Protein AF-A0A7J2WDP9-F1 (afdb_monomer)

Mean predicted aligned error: 3.26 Å

Radius of gyration: 12.5 Å; Cα contacts (8 Å, |Δi|>4): 83; chains: 1; bounding box: 26×20×38 Å

Secondary structure (DSSP, 8-state):
-HHHHHHHTT----HHHHHTT---TT-EEEP-SSSSSPEEEEEETTEEEEE--SSHHHH--

pLDDT: mean 92.43, std 3.98, range [71.25, 97.5]

Nearest PDB structures (foldseek):
  3kbq-assembly1_B  TM=8.958E-01  e=3.563E-05  Thermoplasma acidophilum
  3kbq-assembly1_A  TM=8.952E-01  e=1.966E-04  Thermoplasma acidophilum
  4cta-assembly1_A  TM=9.028E-01  e=2.092E-03  Thermus thermophilus HB8
  4uux-assembly1_B  TM=9.192E-01  e=1.317E-02  Thermus thermophilus HB8
  4cta-assembly1_B  TM=9.074E-01  e=5.231E-02  Thermus thermophilus HB8

Structure (mmCIF, N/CA/C/O backbone):
data_AF-A0A7J2WDP9-F1
#
_entry.id   AF-A0A7J2WDP9-F1
#
loop_
_atom_site.group_PDB
_atom_site.id
_atom_site.type_symbol
_atom_site.label_atom_id
_atom_site.label_alt_id
_atom_site.label_comp_id
_atom_site.label_asym_id
_atom_site.label_entity_id
_atom_site.label_seq_id
_atom_site.pdbx_PDB_ins_code
_atom_site.Cartn_x
_atom_site.Cartn_y
_atom_site.Cartn_z
_atom_site.occupancy
_atom_s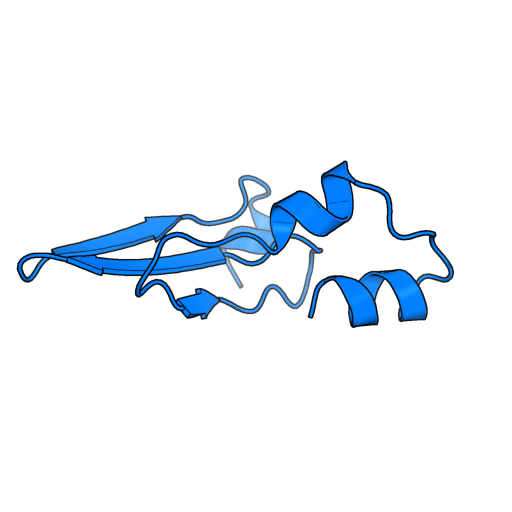ite.B_iso_or_equiv
_atom_site.auth_seq_id
_atom_site.auth_comp_id
_atom_site.auth_asym_id
_atom_site.auth_atom_id
_atom_site.pdbx_PDB_model_num
ATOM 1 N N . MET A 1 1 ? -3.462 5.645 -8.802 1.00 82.94 1 MET A N 1
ATOM 2 C CA . MET A 1 1 ? -2.038 5.635 -8.399 1.00 82.94 1 MET A CA 1
ATOM 3 C C . MET A 1 1 ? -1.362 4.339 -8.819 1.00 8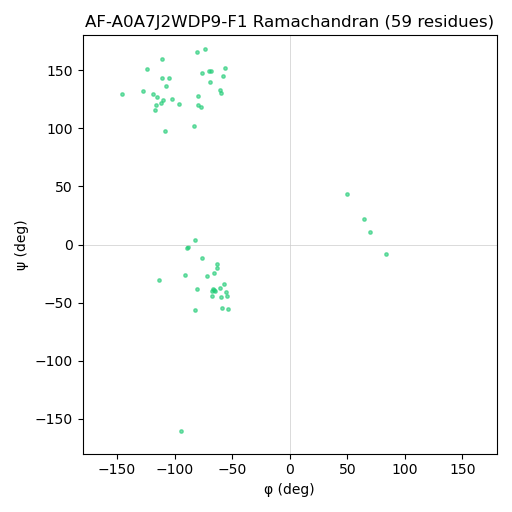2.94 1 MET A C 1
ATOM 5 O O . MET A 1 1 ? -0.581 4.394 -9.754 1.00 82.94 1 MET A O 1
ATOM 9 N N . VAL A 1 2 ? -1.738 3.186 -8.250 1.00 87.75 2 VAL A N 1
ATOM 10 C CA . VAL A 1 2 ? -1.141 1.878 -8.597 1.00 87.75 2 VAL A CA 1
ATOM 11 C C . VAL A 1 2 ? -1.294 1.531 -10.086 1.00 87.75 2 VAL A C 1
ATOM 13 O O . VAL A 1 2 ? -0.293 1.340 -10.767 1.00 87.75 2 VAL A O 1
ATOM 16 N N . ARG A 1 3 ? -2.529 1.541 -10.622 1.00 89.69 3 ARG A N 1
ATOM 17 C CA . ARG A 1 3 ? -2.798 1.300 -12.057 1.00 89.69 3 ARG A CA 1
ATOM 18 C C . ARG A 1 3 ? -1.980 2.218 -12.967 1.00 89.69 3 ARG A C 1
ATOM 20 O O . ARG A 1 3 ? -1.206 1.721 -13.768 1.00 89.69 3 ARG A O 1
ATOM 27 N N . ARG A 1 4 ? -2.086 3.536 -12.763 1.00 89.94 4 ARG A N 1
ATOM 28 C CA . ARG A 1 4 ? -1.354 4.539 -13.555 1.00 89.94 4 ARG A CA 1
ATOM 29 C C . ARG A 1 4 ? 0.158 4.307 -13.548 1.00 89.94 4 ARG A C 1
ATOM 31 O O . ARG A 1 4 ? 0.790 4.448 -14.584 1.00 89.94 4 ARG A O 1
ATOM 38 N N . LYS A 1 5 ? 0.740 3.938 -12.399 1.00 89.12 5 LYS A N 1
ATOM 39 C CA . LYS A 1 5 ? 2.182 3.687 -12.301 1.00 89.12 5 LYS A CA 1
ATOM 40 C C . LYS A 1 5 ? 2.584 2.445 -13.100 1.00 89.12 5 LYS A C 1
ATOM 42 O O . LYS A 1 5 ? 3.533 2.511 -13.869 1.00 89.12 5 LYS A O 1
ATOM 47 N N . TYR A 1 6 ? 1.831 1.351 -13.003 1.00 91.25 6 TYR A N 1
ATOM 48 C CA . TYR A 1 6 ? 2.106 0.155 -13.808 1.00 91.25 6 TYR A CA 1
ATOM 49 C C . TYR A 1 6 ? 1.870 0.366 -15.309 1.00 91.25 6 TYR A C 1
ATOM 51 O O . TYR A 1 6 ? 2.686 -0.088 -16.105 1.00 91.25 6 TYR A O 1
ATOM 59 N N . GLU A 1 7 ? 0.837 1.120 -15.690 1.00 91.81 7 GLU A N 1
ATOM 60 C CA . GLU A 1 7 ? 0.599 1.529 -17.082 1.00 91.81 7 GLU A CA 1
ATOM 61 C C . GLU A 1 7 ? 1.774 2.353 -17.629 1.00 91.81 7 GLU A C 1
ATOM 63 O O . GLU A 1 7 ? 2.269 2.053 -18.711 1.00 91.81 7 GLU A O 1
ATOM 68 N N . SER A 1 8 ? 2.292 3.322 -16.860 1.00 90.69 8 SER A N 1
ATOM 69 C CA . SER A 1 8 ? 3.468 4.112 -17.269 1.00 90.69 8 SER A CA 1
ATOM 70 C C . SER A 1 8 ? 4.758 3.294 -17.382 1.00 90.69 8 SER A C 1
ATOM 72 O O . SER A 1 8 ? 5.659 3.672 -18.120 1.00 90.69 8 SER A O 1
ATOM 74 N N . LEU A 1 9 ? 4.843 2.171 -16.666 1.00 89.50 9 LEU A N 1
ATOM 75 C CA . LEU A 1 9 ? 5.976 1.247 -16.720 1.00 89.50 9 LEU A CA 1
ATOM 76 C C . LEU A 1 9 ? 5.812 0.182 -17.820 1.00 89.50 9 LEU A C 1
ATOM 78 O O . LEU A 1 9 ? 6.690 -0.663 -17.967 1.00 89.50 9 LEU A O 1
ATOM 82 N N . GLY A 1 10 ? 4.693 0.176 -18.558 1.00 92.50 10 GLY A N 1
ATOM 83 C CA . GLY A 1 10 ? 4.395 -0.848 -19.567 1.00 92.50 10 GLY A CA 1
ATOM 84 C C . GLY A 1 10 ? 4.219 -2.253 -18.981 1.00 92.50 10 GLY A C 1
ATOM 85 O O . GLY A 1 10 ? 4.400 -3.250 -19.677 1.00 92.50 10 GLY A O 1
ATOM 86 N N . LEU A 1 11 ? 3.898 -2.352 -17.688 1.00 91.81 11 LEU A N 1
ATOM 87 C CA . LEU A 1 11 ? 3.812 -3.613 -16.959 1.00 91.81 11 LEU A CA 1
ATOM 88 C C . L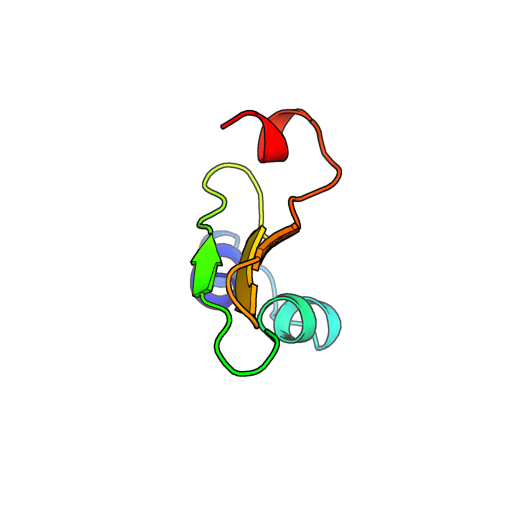EU A 1 11 ? 2.348 -4.008 -16.709 1.00 91.81 11 LEU A C 1
ATOM 90 O O . LEU A 1 11 ? 1.519 -3.153 -16.390 1.00 91.81 11 LEU A O 1
ATOM 94 N N . PRO A 1 12 ? 2.009 -5.309 -16.767 1.00 92.19 12 PRO A N 1
ATOM 95 C CA . PRO A 1 12 ? 0.633 -5.762 -16.589 1.00 92.19 12 PRO A CA 1
ATOM 96 C C . PRO A 1 12 ? 0.140 -5.568 -15.149 1.00 92.19 12 PRO A C 1
ATOM 98 O O . PRO A 1 12 ? 0.896 -5.693 -14.185 1.00 92.19 12 PRO A O 1
ATOM 101 N N . LEU A 1 13 ? -1.159 -5.338 -14.964 1.00 92.56 13 LEU A N 1
ATOM 102 C CA . LEU A 1 13 ? -1.775 -5.366 -13.637 1.00 92.56 13 LEU A CA 1
ATOM 103 C C . LEU A 1 13 ? -2.115 -6.800 -13.232 1.00 92.56 13 LEU A C 1
ATOM 105 O O . LEU A 1 13 ? -3.119 -7.355 -13.667 1.00 92.56 13 LEU A O 1
ATOM 109 N N . THR A 1 14 ? -1.288 -7.387 -12.369 1.00 94.56 14 THR A N 1
ATOM 110 C CA . THR A 1 14 ? -1.573 -8.688 -11.752 1.00 94.56 14 THR A CA 1
ATOM 111 C C . THR A 1 14 ? -2.529 -8.539 -10.565 1.00 94.56 14 THR A C 1
ATOM 113 O O . THR A 1 14 ? -2.737 -7.435 -10.047 1.00 94.56 14 THR A O 1
ATOM 116 N N . LYS A 1 15 ? -3.104 -9.650 -10.090 1.00 94.62 15 LYS A N 1
ATOM 117 C CA . LYS A 1 15 ? -4.013 -9.648 -8.930 1.00 94.62 15 LYS A CA 1
ATOM 118 C C . LYS A 1 15 ? -3.313 -9.140 -7.669 1.00 94.62 15 LYS A C 1
ATOM 120 O O . LYS A 1 15 ? -3.903 -8.386 -6.900 1.00 94.62 15 LYS A O 1
ATOM 125 N N . GLU A 1 16 ? -2.042 -9.483 -7.494 1.00 92.94 16 GLU A N 1
ATOM 126 C CA . GLU A 1 16 ? -1.201 -9.049 -6.376 1.00 92.94 16 GLU A CA 1
ATOM 127 C C . GLU A 1 16 ? -0.981 -7.531 -6.420 1.00 92.94 16 GLU A C 1
ATOM 129 O O . GLU A 1 16 ? -1.080 -6.857 -5.397 1.00 92.94 16 GLU A O 1
ATOM 134 N N . ARG A 1 17 ? -0.773 -6.967 -7.619 1.00 92.19 17 ARG A N 1
ATOM 135 C CA . ARG A 1 17 ? -0.634 -5.515 -7.820 1.00 92.19 17 ARG A CA 1
ATOM 136 C C . ARG A 1 17 ? -1.935 -4.777 -7.537 1.00 92.19 17 ARG A C 1
ATOM 138 O O . ARG A 1 17 ? -1.912 -3.718 -6.919 1.00 92.19 17 ARG A O 1
ATOM 145 N N . VAL A 1 18 ? -3.071 -5.343 -7.941 1.00 92.88 18 VAL A N 1
ATOM 146 C CA . VAL A 1 18 ? -4.394 -4.783 -7.624 1.00 92.88 18 VAL A CA 1
ATOM 147 C C . VAL A 1 18 ? -4.667 -4.837 -6.119 1.00 92.88 18 VAL A C 1
ATOM 149 O O . VAL A 1 18 ? -5.179 -3.865 -5.566 1.00 92.88 18 VAL A O 1
ATOM 152 N N . LYS A 1 19 ? -4.268 -5.918 -5.436 1.00 92.88 19 LYS A N 1
ATOM 153 C CA . LYS A 1 19 ? -4.423 -6.068 -3.981 1.00 92.88 19 LYS A CA 1
ATOM 154 C C . LYS A 1 19 ? -3.740 -4.941 -3.198 1.00 92.88 19 LYS A C 1
ATOM 156 O O . LYS A 1 19 ? -4.292 -4.507 -2.195 1.00 92.88 19 LYS A O 1
ATOM 161 N N . MET A 1 20 ? -2.610 -4.405 -3.670 1.00 91.38 20 MET A N 1
ATOM 162 C CA . MET A 1 20 ? -1.937 -3.260 -3.026 1.00 91.38 20 MET A CA 1
ATOM 163 C C . MET A 1 20 ? -2.770 -1.967 -3.016 1.00 91.38 20 MET A C 1
ATOM 165 O O . MET A 1 20 ? -2.460 -1.047 -2.268 1.00 91.38 20 MET A O 1
ATOM 169 N N . ALA A 1 21 ? -3.812 -1.868 -3.846 1.00 91.88 21 AL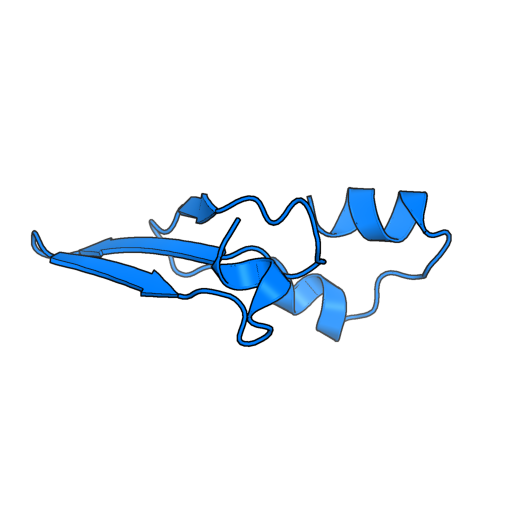A A N 1
ATOM 170 C CA . ALA A 1 21 ? -4.735 -0.735 -3.839 1.00 91.88 21 ALA A CA 1
ATOM 171 C C . ALA A 1 21 ? -5.926 -0.928 -2.879 1.00 91.88 21 ALA A C 1
ATOM 173 O O . ALA A 1 21 ? -6.761 -0.030 -2.771 1.00 91.88 21 ALA A O 1
ATOM 174 N N . MET A 1 22 ? -6.037 -2.083 -2.211 1.00 94.00 22 MET A N 1
ATOM 175 C CA . MET A 1 22 ? -7.078 -2.335 -1.216 1.00 94.00 22 MET A CA 1
ATOM 176 C C . MET A 1 22 ? -6.693 -1.687 0.112 1.00 94.00 22 MET A C 1
ATOM 178 O O . MET A 1 22 ? -5.611 -1.930 0.640 1.00 94.00 22 MET A O 1
ATOM 182 N N . LEU A 1 23 ? -7.602 -0.885 0.659 1.00 93.88 23 LEU A N 1
ATOM 183 C CA . LEU A 1 23 ? -7.413 -0.170 1.916 1.00 93.88 23 LEU A CA 1
ATOM 184 C C . LEU A 1 23 ? -8.534 -0.529 2.897 1.00 93.88 23 LEU A C 1
ATOM 186 O O . LEU A 1 23 ? -9.658 -0.802 2.460 1.00 93.88 23 LEU A O 1
ATOM 190 N N . PRO A 1 24 ? -8.269 -0.494 4.214 1.00 93.44 24 PRO A N 1
ATOM 191 C CA . PRO A 1 24 ? -9.318 -0.572 5.221 1.00 93.44 24 PRO A CA 1
ATOM 192 C C . PRO A 1 24 ? -10.375 0.522 5.028 1.00 93.44 24 PRO A C 1
ATOM 194 O O . PRO A 1 24 ? -10.089 1.617 4.537 1.00 93.44 24 PRO A O 1
ATOM 197 N N . LYS A 1 25 ? -11.612 0.248 5.451 1.00 94.06 25 LYS A N 1
ATOM 198 C CA . LYS A 1 25 ? -12.698 1.234 5.392 1.00 94.06 25 LYS A CA 1
ATOM 199 C C . LYS A 1 25 ? -12.323 2.473 6.214 1.00 94.06 25 LYS A C 1
ATOM 201 O O . LYS A 1 25 ? -11.918 2.347 7.361 1.00 94.06 25 LYS A O 1
ATOM 206 N N . GLY A 1 26 ? -12.480 3.657 5.622 1.00 92.69 26 GLY A N 1
ATOM 207 C CA . GLY A 1 26 ? -12.144 4.935 6.262 1.00 92.69 26 GLY A CA 1
ATOM 208 C C . GLY A 1 26 ? -10.670 5.334 6.153 1.00 92.69 26 GLY A C 1
ATOM 209 O O . GLY A 1 26 ? -10.336 6.474 6.464 1.00 92.69 26 GLY A O 1
ATOM 210 N N . ALA A 1 27 ? -9.799 4.451 5.656 1.00 96.12 27 ALA A N 1
ATOM 211 C CA . ALA A 1 27 ? -8.409 4.798 5.416 1.00 96.12 27 ALA A CA 1
ATOM 212 C C . ALA A 1 27 ? -8.249 5.651 4.148 1.00 96.12 27 ALA A C 1
ATOM 214 O O . ALA A 1 27 ? -8.961 5.486 3.153 1.00 96.12 27 ALA A O 1
ATOM 215 N N . LYS A 1 28 ? -7.257 6.537 4.174 1.00 95.50 28 LYS A N 1
ATOM 216 C CA . LYS A 1 28 ? -6.808 7.348 3.044 1.00 95.50 28 LYS A CA 1
ATOM 217 C C . LYS A 1 28 ? -5.458 6.818 2.542 1.00 95.50 28 LYS A C 1
ATOM 219 O O . LYS A 1 28 ? -4.591 6.511 3.361 1.00 95.50 28 LYS A O 1
ATOM 224 N N . PRO A 1 29 ? -5.251 6.704 1.219 1.00 95.12 29 PRO A N 1
ATOM 225 C CA . PRO A 1 29 ? -3.944 6.355 0.677 1.00 95.12 29 PRO A CA 1
ATOM 226 C C . PRO A 1 29 ? -2.951 7.501 0.878 1.00 95.12 29 PRO A C 1
ATOM 228 O O . PRO A 1 29 ? -3.279 8.660 0.622 1.00 95.12 29 PRO A O 1
ATOM 231 N N . ILE A 1 30 ? -1.717 7.158 1.236 1.00 94.19 30 ILE A N 1
ATOM 232 C CA . ILE A 1 30 ? -0.566 8.062 1.196 1.00 94.19 30 ILE A CA 1
ATOM 233 C C . ILE A 1 30 ? 0.169 7.821 -0.132 1.00 94.19 30 ILE A C 1
ATOM 235 O O . ILE A 1 30 ? 0.564 6.680 -0.408 1.00 94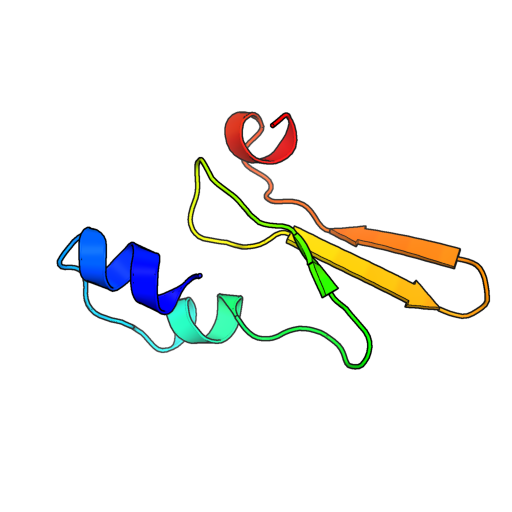.19 30 ILE A O 1
ATOM 239 N N . PRO A 1 31 ? 0.324 8.840 -0.998 1.00 91.88 31 PRO A N 1
ATOM 240 C CA . PRO A 1 31 ? 1.053 8.686 -2.246 1.00 91.88 31 PRO A CA 1
ATOM 241 C C . PRO A 1 31 ? 2.507 8.287 -2.045 1.00 91.88 31 PRO A C 1
ATOM 243 O O . PRO A 1 31 ? 3.217 8.902 -1.270 1.00 91.88 31 PRO A O 1
ATOM 246 N N . ASN A 1 32 ? 2.944 7.282 -2.803 1.00 91.56 32 ASN A N 1
ATOM 247 C CA . ASN A 1 32 ? 4.334 6.853 -2.848 1.00 91.56 32 ASN A CA 1
ATOM 248 C C . ASN A 1 32 ? 4.935 7.257 -4.209 1.00 91.56 32 ASN A C 1
ATOM 250 O O . ASN A 1 32 ? 4.685 6.583 -5.219 1.00 91.56 32 ASN A O 1
ATOM 254 N N . PRO A 1 33 ? 5.663 8.386 -4.286 1.00 87.75 33 PRO A N 1
ATOM 255 C CA . PRO A 1 33 ? 6.239 8.867 -5.539 1.00 87.75 33 PRO A CA 1
ATOM 256 C C . PRO A 1 33 ? 7.413 8.000 -6.008 1.00 87.75 33 PRO A C 1
ATOM 258 O O . PRO A 1 33 ? 7.634 7.892 -7.216 1.00 87.75 33 PRO A O 1
ATOM 261 N N . VAL A 1 34 ? 8.116 7.333 -5.089 1.00 88.88 34 VAL A N 1
ATOM 262 C CA . VAL A 1 34 ? 9.283 6.490 -5.383 1.00 88.88 34 VAL A CA 1
ATOM 263 C C . VAL A 1 34 ? 8.834 5.101 -5.837 1.00 88.88 34 VAL A C 1
ATOM 265 O O . VAL A 1 34 ? 9.107 4.698 -6.968 1.00 88.88 34 VAL A O 1
ATOM 268 N N . GLY A 1 35 ? 8.048 4.411 -5.017 1.00 89.31 35 GLY A N 1
ATOM 269 C CA . GLY A 1 35 ? 7.576 3.050 -5.244 1.00 89.31 35 GLY A CA 1
ATOM 270 C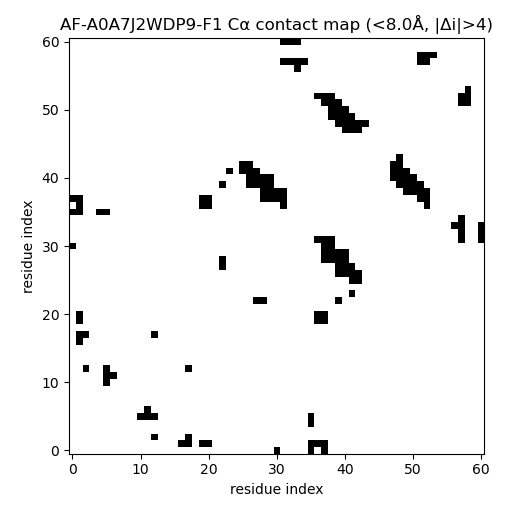 C . GLY A 1 35 ? 6.198 2.938 -5.893 1.00 89.31 35 GLY A C 1
ATOM 271 O O . GLY A 1 35 ? 5.696 3.850 -6.557 1.00 89.31 35 GLY A O 1
ATOM 272 N N . THR A 1 36 ? 5.594 1.761 -5.735 1.00 89.88 36 THR A N 1
ATOM 273 C CA . THR A 1 36 ? 4.275 1.414 -6.304 1.00 89.88 36 THR A CA 1
ATOM 274 C C . THR A 1 36 ? 3.204 1.198 -5.239 1.00 89.88 36 THR A C 1
ATOM 276 O O . THR A 1 36 ? 2.033 1.482 -5.504 1.00 89.88 36 THR A O 1
ATOM 279 N N . ALA A 1 37 ? 3.589 0.724 -4.051 1.00 91.62 37 ALA A N 1
ATOM 280 C CA . ALA A 1 37 ? 2.684 0.481 -2.937 1.00 91.62 37 ALA A CA 1
ATOM 281 C C . ALA A 1 37 ? 2.365 1.803 -2.214 1.00 91.62 37 ALA A C 1
ATOM 283 O O . ALA A 1 37 ? 3.290 2.467 -1.745 1.00 91.62 37 ALA A O 1
ATOM 284 N N . PRO A 1 38 ? 1.092 2.223 -2.132 1.00 93.81 38 PRO A N 1
ATOM 285 C CA . PRO A 1 38 ? 0.722 3.393 -1.347 1.00 93.81 38 PRO A CA 1
ATOM 286 C C . PRO A 1 38 ? 0.853 3.099 0.152 1.00 93.81 38 PRO A C 1
ATOM 288 O O . PRO A 1 38 ? 0.620 1.970 0.587 1.00 93.81 38 PRO A O 1
ATOM 291 N N . GLY A 1 39 ? 1.163 4.125 0.941 1.00 94.50 39 GLY A N 1
ATOM 292 C CA . GLY A 1 39 ? 0.994 4.046 2.390 1.00 94.50 39 GLY A CA 1
ATOM 293 C C . GLY A 1 39 ? -0.485 4.115 2.783 1.00 94.50 39 GLY A C 1
ATOM 294 O O . GLY A 1 39 ? -1.353 4.451 1.969 1.00 94.50 39 GLY A O 1
ATOM 295 N N . ILE A 1 40 ? -0.778 3.821 4.044 1.00 96.62 40 ILE A N 1
ATOM 296 C CA . ILE A 1 40 ? -2.125 3.848 4.620 1.00 96.62 40 ILE A CA 1
ATOM 297 C C . ILE A 1 40 ? -2.144 4.869 5.749 1.00 96.62 40 ILE A C 1
ATOM 299 O O . ILE A 1 40 ? -1.309 4.805 6.645 1.00 96.62 40 ILE A O 1
ATOM 303 N N . HIS A 1 41 ? -3.125 5.765 5.723 1.00 96.94 41 HIS A N 1
ATOM 304 C CA . HIS A 1 41 ? -3.464 6.652 6.827 1.00 96.94 41 HIS A CA 1
ATOM 305 C C . HIS A 1 41 ? -4.880 6.329 7.300 1.00 96.94 41 HIS A C 1
ATOM 307 O O . HIS A 1 41 ? -5.836 6.493 6.543 1.00 96.94 41 HIS A O 1
ATOM 313 N N . LEU A 1 42 ? -5.026 5.864 8.536 1.00 97.50 42 LEU A N 1
ATOM 314 C CA . LEU A 1 42 ? -6.318 5.554 9.139 1.00 97.50 42 LEU A CA 1
ATOM 315 C C . LEU A 1 42 ? -6.453 6.270 10.480 1.00 97.50 42 LEU A C 1
ATOM 317 O O . LEU A 1 42 ? -5.563 6.187 11.320 1.00 97.50 42 LEU A O 1
ATOM 321 N N . GLU A 1 43 ? -7.591 6.919 10.684 1.00 96.88 43 GLU A N 1
ATOM 322 C CA . GLU A 1 43 ? -7.974 7.489 11.969 1.00 96.88 43 GLU A CA 1
ATOM 323 C C . GLU A 1 43 ? -9.132 6.669 12.543 1.00 96.88 43 GLU A C 1
ATOM 325 O O . GLU A 1 43 ? -10.146 6.464 11.871 1.00 96.88 43 GLU A O 1
ATOM 330 N N . ILE A 1 44 ? -8.960 6.149 13.757 1.00 95.44 44 ILE A N 1
ATOM 331 C CA . ILE A 1 44 ? -9.955 5.321 14.446 1.00 95.44 44 ILE A CA 1
ATOM 332 C C . ILE A 1 44 ? -9.896 5.586 15.951 1.00 95.44 44 ILE A C 1
ATOM 334 O O . ILE A 1 44 ? -8.823 5.569 16.548 1.00 95.44 44 ILE A O 1
ATOM 338 N N . ASP A 1 45 ? -11.045 5.866 16.570 1.00 94.88 45 ASP A N 1
ATOM 339 C CA . ASP A 1 45 ? -11.177 6.121 18.014 1.00 94.88 45 ASP A CA 1
ATOM 340 C C . ASP A 1 45 ? -10.175 7.157 18.561 1.00 94.88 45 ASP A C 1
ATOM 342 O O . ASP A 1 45 ? -9.532 6.944 19.593 1.00 94.88 45 ASP A O 1
ATOM 346 N N . GLY A 1 46 ? -9.991 8.259 17.822 1.00 95.38 46 GLY A N 1
ATOM 347 C CA . GLY A 1 46 ? -9.048 9.333 18.160 1.00 95.38 46 GLY A CA 1
ATOM 348 C C . GLY A 1 46 ? -7.569 8.950 18.033 1.00 95.38 46 GLY A C 1
ATOM 349 O O . GLY A 1 46 ? -6.704 9.688 18.501 1.00 95.38 46 GLY A O 1
ATOM 350 N N . ARG A 1 47 ? -7.259 7.794 17.434 1.00 96.50 47 ARG A N 1
ATOM 351 C CA . ARG A 1 47 ? -5.894 7.309 17.197 1.00 96.50 47 ARG A CA 1
ATOM 352 C C . ARG A 1 47 ? -5.577 7.323 15.712 1.00 96.50 47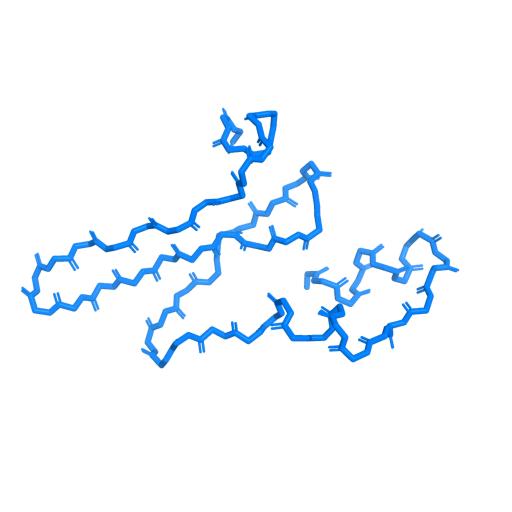 ARG A C 1
ATOM 354 O O . ARG A 1 47 ? -6.415 6.974 14.884 1.00 96.50 47 ARG A O 1
ATOM 361 N N . VAL A 1 48 ? -4.331 7.656 15.398 1.00 97.31 48 VAL A N 1
ATOM 362 C CA . VAL A 1 48 ? -3.807 7.639 14.033 1.00 97.31 48 VAL A CA 1
ATOM 363 C C . VAL A 1 48 ? -2.951 6.392 13.839 1.00 97.31 48 VAL A C 1
ATOM 365 O O . VAL A 1 48 ? -2.009 6.149 14.592 1.00 97.31 48 VAL A O 1
ATOM 368 N N . ILE A 1 49 ? -3.278 5.609 12.815 1.00 97.00 49 ILE A N 1
ATOM 369 C CA . ILE A 1 49 ? -2.515 4.449 12.358 1.00 97.00 49 ILE A CA 1
ATOM 370 C C . ILE A 1 49 ? -1.937 4.784 10.988 1.00 97.00 49 ILE A C 1
ATOM 372 O O . ILE A 1 49 ? -2.676 5.063 10.040 1.00 97.00 49 ILE A O 1
ATOM 376 N N . ILE A 1 50 ? -0.612 4.709 10.885 1.00 96.69 50 ILE A N 1
ATOM 377 C CA . ILE A 1 50 ? 0.120 4.877 9.634 1.00 96.69 50 ILE A CA 1
ATOM 378 C C . ILE A 1 50 ? 0.818 3.560 9.293 1.00 96.69 50 ILE A C 1
ATOM 380 O O . ILE A 1 50 ? 1.557 3.021 10.114 1.00 96.69 50 ILE A O 1
ATOM 384 N N . ALA A 1 51 ? 0.599 3.051 8.080 1.00 95.12 51 ALA A N 1
ATOM 385 C CA . ALA A 1 51 ? 1.367 1.935 7.531 1.00 95.12 51 ALA A CA 1
ATOM 386 C C . ALA A 1 51 ? 2.140 2.413 6.300 1.00 95.12 51 ALA A C 1
ATOM 388 O O . ALA A 1 51 ? 1.539 2.882 5.332 1.00 95.12 51 ALA A O 1
ATOM 389 N N . LEU A 1 52 ? 3.465 2.305 6.347 1.00 94.94 52 LEU A N 1
ATOM 390 C CA . LEU A 1 52 ? 4.368 2.758 5.290 1.00 94.94 52 LEU A CA 1
ATOM 391 C C . LEU A 1 52 ? 5.027 1.564 4.584 1.00 94.94 52 LEU A C 1
ATOM 393 O O . LEU A 1 52 ? 5.065 0.463 5.143 1.00 94.94 52 LEU A O 1
ATOM 397 N N . PRO A 1 53 ? 5.549 1.754 3.360 1.00 93.56 53 PRO A N 1
ATOM 398 C CA . PRO A 1 53 ? 6.378 0.751 2.702 1.00 93.56 53 PRO A CA 1
ATOM 399 C C . PRO A 1 53 ? 7.616 0.403 3.540 1.00 93.56 53 PRO A C 1
ATOM 401 O O . PRO A 1 53 ? 8.203 1.266 4.181 1.00 93.56 53 PRO A O 1
ATOM 404 N N . GLY A 1 54 ? 8.049 -0.860 3.500 1.00 93.25 54 GLY A N 1
ATOM 405 C CA . GLY A 1 54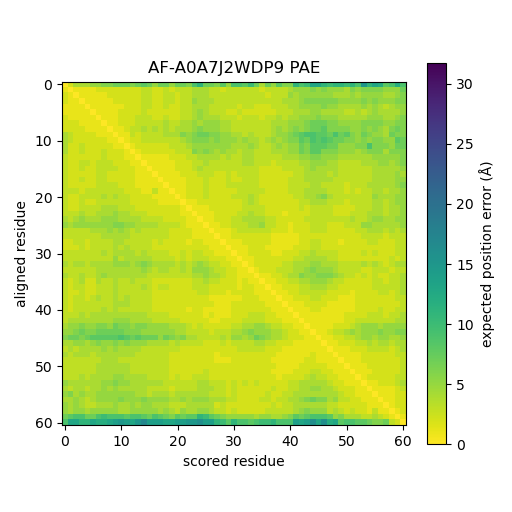 ? 9.236 -1.309 4.240 1.00 93.25 54 GLY A CA 1
ATOM 406 C C . GLY A 1 54 ? 10.574 -0.904 3.610 1.00 93.25 54 GLY A C 1
ATOM 407 O O . GLY A 1 54 ? 11.615 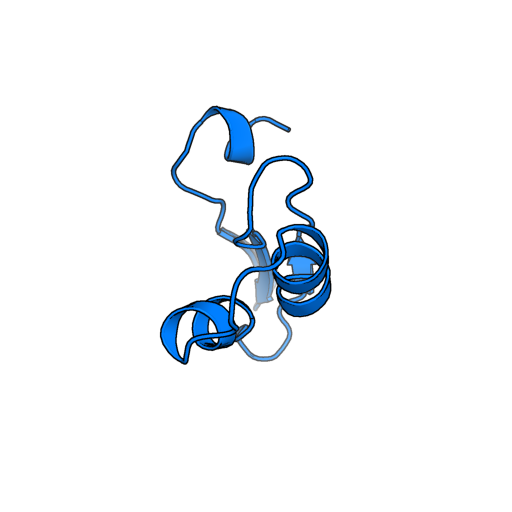-1.064 4.237 1.00 93.25 54 GLY A O 1
ATOM 408 N N . VAL A 1 55 ? 10.570 -0.407 2.369 1.00 93.94 55 VAL A N 1
ATOM 409 C CA . VAL A 1 55 ? 11.778 0.086 1.697 1.00 93.94 55 VAL A CA 1
ATOM 410 C C . VAL A 1 55 ? 12.100 1.477 2.259 1.00 93.94 55 VAL A C 1
ATOM 412 O O . VAL A 1 55 ? 11.286 2.378 2.059 1.00 93.94 55 VAL A O 1
ATOM 415 N N . PRO A 1 56 ? 13.265 1.704 2.901 1.00 92.62 56 PRO A N 1
ATOM 416 C CA . PRO A 1 56 ? 13.559 2.976 3.578 1.00 92.62 56 PRO A CA 1
ATOM 417 C C . PRO A 1 56 ? 13.395 4.202 2.673 1.00 92.62 56 PRO A C 1
ATOM 419 O O . PRO A 1 56 ? 12.703 5.153 3.014 1.00 92.62 56 PRO A O 1
ATOM 422 N N . LYS A 1 57 ? 13.895 4.115 1.435 1.00 91.50 57 LYS A N 1
ATOM 423 C CA . LYS A 1 57 ? 13.777 5.182 0.429 1.00 91.50 57 LYS A CA 1
ATOM 424 C C . LYS A 1 57 ? 12.333 5.495 0.005 1.00 91.50 57 LYS A C 1
ATOM 426 O O . LYS A 1 57 ? 12.091 6.542 -0.577 1.00 91.50 57 LYS A O 1
ATOM 431 N N . GLU A 1 58 ? 11.387 4.583 0.222 1.00 92.12 58 GLU A N 1
ATOM 432 C CA . GLU A 1 58 ? 9.959 4.834 -0.017 1.00 92.12 58 GLU A CA 1
ATOM 433 C C . GLU A 1 58 ? 9.244 5.372 1.230 1.00 92.12 58 GLU A C 1
ATOM 435 O O . GLU A 1 58 ? 8.224 6.037 1.094 1.00 92.12 58 GLU A O 1
ATOM 440 N N . MET A 1 59 ? 9.754 5.067 2.426 1.00 89.56 59 MET A N 1
ATOM 441 C CA . MET A 1 59 ? 9.193 5.497 3.709 1.00 89.56 59 MET A CA 1
ATOM 442 C C . MET A 1 59 ? 9.593 6.932 4.075 1.00 89.56 59 MET A C 1
ATOM 444 O O . MET A 1 59 ? 8.798 7.660 4.658 1.00 89.56 59 MET A O 1
ATOM 448 N N . GLU A 1 60 ? 10.831 7.317 3.773 1.00 86.12 60 GLU A N 1
ATOM 449 C CA . GLU A 1 60 ? 11.452 8.573 4.221 1.00 86.12 60 GLU A CA 1
ATOM 450 C C . GLU A 1 60 ? 11.081 9.805 3.368 1.00 86.12 60 GLU A C 1
ATOM 452 O O . GLU A 1 60 ? 11.630 10.884 3.594 1.00 86.12 60 GLU A O 1
ATOM 457 N N . VAL A 1 61 ? 10.194 9.649 2.376 1.00 71.25 61 VAL A N 1
ATOM 458 C CA . VAL A 1 61 ? 9.867 10.663 1.350 1.00 71.25 61 VAL A CA 1
ATOM 459 C C . VAL A 1 61 ? 8.505 11.300 1.574 1.00 71.25 61 VAL A C 1
ATOM 461 O O . VAL A 1 61 ? 7.539 10.554 1.843 1.00 71.25 61 VAL A O 1
#

Solvent-accessible surface area (backbone atoms only — not comparable to full-atom values): 3876 Å² total; per-residue (Å²): 106,53,65,59,53,33,58,77,68,76,43,85,87,45,72,71,60,53,52,55,72,65,71,64,90,83,44,43,79,36,88,37,88,78,56,68,59,50,22,40,41,33,74,55,96,96,39,80,48,76,47,65,51,89,51,64,82,47,50,81,105

Sequence (61 aa):
MVRRKYESLGLPLTKERVKMAMLPKGAKPIPNPVGTAPGIHLEIDGRVIIALPGVPKEMEV

Foldseek 3Di:
DLVVVCVVVVHDCDPVSVVLVDAPPQWDWADQPPDRRTWIWHADPNDTDTGFDPPCVRRVD